Protein AF-D7IHW2-F1 (afdb_monomer_lite)

Structure (mmCIF, N/CA/C/O backbone):
data_AF-D7IHW2-F1
#
_entry.id   AF-D7IHW2-F1
#
loop_
_atom_site.group_PDB
_atom_site.id
_atom_site.type_symbol
_atom_site.label_atom_id
_atom_site.label_alt_id
_atom_site.label_comp_id
_atom_site.label_asym_id
_atom_site.label_entity_id
_atom_site.label_seq_id
_atom_site.pdbx_PDB_ins_code
_atom_site.Cartn_x
_atom_site.Cartn_y
_atom_site.Cartn_z
_atom_site.occupancy
_atom_site.B_iso_or_equiv
_atom_site.auth_seq_id
_atom_site.auth_comp_id
_atom_site.auth_asym_id
_atom_site.auth_atom_id
_atom_site.pdbx_PDB_model_num
ATOM 1 N N . MET A 1 1 ? 35.698 13.202 -31.704 1.00 64.12 1 MET A N 1
ATOM 2 C CA . MET A 1 1 ? 34.261 13.440 -31.978 1.00 64.12 1 MET A CA 1
ATOM 3 C C . MET A 1 1 ? 33.394 12.261 -31.519 1.00 64.12 1 MET A C 1
ATOM 5 O O . MET A 1 1 ? 32.496 12.473 -30.719 1.00 64.12 1 MET A O 1
ATOM 9 N N . GLN A 1 2 ? 33.715 11.022 -31.915 1.00 70.81 2 GLN A N 1
ATOM 10 C CA . GLN A 1 2 ? 32.953 9.810 -31.555 1.00 70.81 2 GLN A CA 1
ATOM 11 C C . GLN A 1 2 ? 32.881 9.525 -30.037 1.00 70.81 2 GLN A C 1
ATOM 13 O O . GLN A 1 2 ? 31.804 9.249 -29.524 1.00 70.81 2 GLN A O 1
ATOM 18 N N . TYR A 1 3 ? 33.982 9.706 -29.293 1.00 72.88 3 TYR A N 1
ATOM 19 C CA . TYR A 1 3 ? 34.004 9.580 -27.822 1.00 72.88 3 TYR A CA 1
ATOM 20 C C . TYR A 1 3 ? 33.146 10.620 -27.079 1.00 72.88 3 TYR A C 1
ATOM 22 O O . TYR A 1 3 ? 32.650 10.342 -25.988 1.00 72.88 3 TYR A O 1
ATOM 30 N N . GLY A 1 4 ? 32.971 11.811 -27.663 1.00 78.62 4 GLY A N 1
ATOM 31 C CA . GLY A 1 4 ? 32.118 12.860 -27.097 1.00 78.62 4 GLY A CA 1
ATOM 32 C C . GLY A 1 4 ? 30.635 12.548 -27.287 1.00 78.62 4 GLY A C 1
ATOM 33 O O . GLY A 1 4 ? 29.856 12.695 -26.354 1.00 78.62 4 GLY A O 1
ATOM 34 N N . LEU A 1 5 ? 30.264 12.032 -28.465 1.00 74.25 5 LEU A N 1
ATOM 35 C CA . LEU A 1 5 ? 28.907 11.553 -28.742 1.00 74.25 5 LEU A CA 1
ATOM 36 C C . LEU A 1 5 ? 28.537 10.357 -27.857 1.00 74.25 5 LEU A C 1
ATOM 38 O O . LEU A 1 5 ? 27.468 10.362 -27.260 1.00 74.25 5 LEU A O 1
ATOM 42 N N . LEU A 1 6 ? 29.429 9.372 -27.703 1.00 75.88 6 LEU A N 1
ATOM 43 C CA . LEU A 1 6 ? 29.158 8.189 -26.877 1.00 75.88 6 LEU A CA 1
ATOM 44 C C . LEU A 1 6 ? 28.934 8.549 -25.398 1.00 75.88 6 LEU A C 1
ATOM 46 O O . LEU A 1 6 ? 28.021 8.016 -24.772 1.00 75.88 6 LEU A O 1
ATOM 50 N N . ASN A 1 7 ? 29.719 9.493 -24.860 1.00 78.56 7 ASN A N 1
ATOM 51 C CA . ASN A 1 7 ? 29.502 10.047 -23.520 1.00 78.56 7 ASN A CA 1
ATOM 52 C C . ASN A 1 7 ? 28.173 10.802 -23.418 1.00 78.56 7 ASN A C 1
ATOM 54 O O . ASN A 1 7 ? 27.483 10.692 -22.414 1.00 78.56 7 ASN A O 1
ATOM 58 N N . TYR A 1 8 ? 27.794 11.574 -24.434 1.00 79.06 8 TYR A N 1
ATOM 59 C CA . TYR A 1 8 ? 26.538 12.322 -24.407 1.00 79.06 8 TYR A CA 1
ATOM 60 C C . TYR A 1 8 ? 25.315 11.393 -24.330 1.00 79.06 8 TYR A C 1
ATOM 62 O O . TYR A 1 8 ? 24.466 11.579 -23.463 1.00 79.06 8 TYR A O 1
ATOM 70 N N . TYR A 1 9 ? 25.267 10.350 -25.169 1.00 78.19 9 TYR A N 1
ATOM 71 C CA . TYR A 1 9 ? 24.174 9.367 -25.159 1.00 78.19 9 TYR A CA 1
ATOM 72 C C . TYR A 1 9 ? 24.097 8.583 -23.845 1.00 78.19 9 TYR A C 1
ATOM 74 O O . TYR A 1 9 ? 23.013 8.432 -23.291 1.00 78.19 9 TYR A O 1
ATOM 82 N N . SER A 1 10 ? 25.237 8.146 -23.307 1.00 76.81 10 SER A N 1
ATOM 83 C CA . SER A 1 10 ? 25.266 7.422 -22.028 1.00 76.81 10 SER A CA 1
ATOM 84 C C . SER A 1 10 ? 24.854 8.301 -20.842 1.00 76.81 10 SER A C 1
ATOM 86 O O . SER A 1 10 ? 24.100 7.852 -19.984 1.00 76.81 10 SER A O 1
ATOM 88 N N . ASN A 1 11 ? 25.257 9.576 -20.806 1.00 78.19 11 ASN A N 1
ATOM 89 C CA . ASN A 1 11 ? 24.772 10.514 -19.786 1.00 78.19 11 ASN A CA 1
ATOM 90 C C . ASN A 1 11 ? 23.258 10.768 -19.901 1.00 78.19 11 ASN A C 1
ATOM 92 O O . ASN A 1 11 ? 22.585 10.897 -18.880 1.00 78.19 11 ASN A O 1
ATOM 96 N N . MET A 1 12 ? 22.721 10.815 -21.122 1.00 78.69 12 MET A N 1
ATOM 97 C CA . MET A 1 12 ? 21.290 11.004 -21.367 1.00 78.69 12 MET A CA 1
ATOM 98 C C . MET A 1 12 ? 20.464 9.789 -20.913 1.00 78.69 12 MET A C 1
ATOM 100 O O . MET A 1 12 ? 19.477 9.963 -20.206 1.00 78.69 12 MET A O 1
ATOM 104 N N . GLU A 1 13 ? 20.912 8.562 -21.202 1.00 80.50 13 GLU A N 1
ATOM 105 C CA . GLU A 1 13 ? 20.271 7.338 -20.692 1.00 80.50 13 GLU A CA 1
ATOM 106 C C . GLU A 1 13 ? 20.319 7.238 -19.163 1.00 80.50 13 GLU A C 1
ATOM 108 O O . GLU A 1 13 ? 19.341 6.836 -18.532 1.00 80.50 13 GLU A O 1
ATOM 113 N N . ILE A 1 14 ? 21.442 7.601 -18.537 1.00 79.50 14 ILE A N 1
ATOM 114 C CA . ILE A 1 14 ? 21.558 7.609 -17.072 1.00 79.50 14 ILE A CA 1
ATOM 115 C C . ILE A 1 14 ? 20.569 8.613 -16.465 1.00 79.50 14 ILE A C 1
ATOM 117 O O . ILE A 1 14 ? 19.909 8.303 -15.472 1.00 79.50 14 ILE A O 1
ATOM 121 N N . PHE A 1 15 ? 20.438 9.796 -17.070 1.00 79.38 15 PHE A N 1
ATOM 122 C CA . PHE A 1 15 ? 19.513 10.831 -16.614 1.00 79.38 15 PHE A CA 1
ATOM 123 C C . PHE A 1 15 ? 18.045 10.394 -16.738 1.00 79.38 15 PHE A C 1
ATOM 125 O O . PHE A 1 15 ? 17.275 10.551 -15.788 1.00 79.38 15 PHE A O 1
ATOM 132 N N . ASP A 1 16 ? 17.667 9.766 -17.852 1.00 81.44 16 ASP A N 1
ATOM 133 C CA . ASP A 1 16 ? 16.318 9.223 -18.053 1.00 81.44 16 ASP A CA 1
ATOM 134 C C . ASP A 1 16 ? 16.004 8.078 -17.083 1.00 81.44 16 ASP A C 1
ATOM 136 O O . ASP A 1 16 ? 14.909 8.009 -16.513 1.00 81.44 16 ASP A O 1
ATOM 140 N N . ASN A 1 17 ? 16.975 7.202 -16.821 1.00 83.44 17 ASN A N 1
ATOM 141 C CA . ASN A 1 17 ? 16.819 6.145 -15.826 1.00 83.44 17 ASN A CA 1
ATOM 142 C C . ASN A 1 17 ? 16.614 6.713 -14.418 1.00 83.44 17 ASN A C 1
ATOM 144 O O . ASN A 1 17 ? 15.730 6.261 -13.688 1.00 83.44 17 ASN A O 1
ATOM 148 N N . PHE A 1 18 ? 17.380 7.740 -14.050 1.00 85.88 18 PHE A N 1
ATOM 149 C CA . PHE A 1 18 ? 17.251 8.399 -12.756 1.00 85.88 18 PHE A CA 1
ATOM 150 C C . PHE A 1 18 ? 15.890 9.089 -12.589 1.00 85.88 18 PHE A C 1
ATOM 152 O O . PHE A 1 18 ? 15.259 8.961 -11.537 1.00 85.88 18 PHE A O 1
ATOM 159 N N . ASN A 1 19 ? 15.396 9.766 -13.629 1.00 87.25 19 ASN A N 1
ATOM 160 C CA . ASN A 1 19 ? 14.078 10.402 -13.613 1.00 87.25 19 ASN A CA 1
ATOM 161 C C . ASN A 1 19 ? 12.940 9.381 -13.484 1.00 87.25 19 ASN A C 1
ATOM 163 O O . ASN A 1 19 ? 12.001 9.598 -12.712 1.00 87.25 19 ASN A O 1
ATOM 167 N N . GLY A 1 20 ? 13.022 8.252 -14.191 1.00 88.19 20 GLY A N 1
ATOM 168 C CA . GLY A 1 20 ? 12.008 7.203 -14.094 1.00 88.19 20 GLY A CA 1
ATOM 169 C C . GLY A 1 20 ? 11.977 6.542 -12.720 1.00 88.19 20 GLY A C 1
ATOM 170 O O . GLY A 1 20 ? 10.913 6.461 -12.111 1.00 88.19 20 GLY A O 1
ATOM 171 N N . ILE A 1 21 ? 13.139 6.179 -12.167 1.00 89.31 21 ILE A N 1
ATOM 172 C CA . ILE A 1 21 ? 13.227 5.646 -10.797 1.00 89.31 21 ILE A CA 1
ATOM 173 C C . ILE A 1 21 ? 12.697 6.671 -9.788 1.00 89.31 21 ILE A C 1
ATOM 175 O O . ILE A 1 21 ? 11.913 6.318 -8.911 1.00 89.31 21 ILE A O 1
ATOM 179 N N . SER A 1 22 ? 13.058 7.948 -9.934 1.00 90.50 22 SER A N 1
ATOM 180 C CA . SER A 1 22 ? 12.544 9.016 -9.067 1.00 90.50 22 SER A CA 1
ATOM 181 C C . SER A 1 22 ? 11.017 9.103 -9.119 1.00 90.50 22 SER A C 1
ATOM 183 O O . SER A 1 22 ? 10.371 9.229 -8.081 1.00 90.50 22 SER A O 1
ATOM 185 N N . THR A 1 23 ? 10.428 8.962 -10.308 1.00 91.50 23 THR A N 1
ATOM 186 C CA . THR A 1 23 ? 8.969 8.933 -10.494 1.00 91.50 23 THR A CA 1
ATOM 187 C C . THR A 1 23 ? 8.339 7.744 -9.763 1.00 91.50 23 THR A C 1
ATOM 189 O O . THR A 1 23 ? 7.382 7.932 -9.009 1.00 91.50 23 THR A O 1
ATOM 192 N N . LEU A 1 24 ? 8.904 6.540 -9.911 1.00 92.94 24 LEU A N 1
ATOM 193 C CA . LEU A 1 24 ? 8.436 5.335 -9.213 1.00 92.94 24 LEU A CA 1
ATOM 194 C C . LEU A 1 24 ? 8.482 5.509 -7.690 1.00 92.94 24 LEU A C 1
ATOM 196 O O . LEU A 1 24 ? 7.515 5.181 -7.004 1.00 92.94 24 LEU A O 1
ATOM 200 N N . LEU A 1 25 ? 9.568 6.080 -7.160 1.00 92.81 25 LEU A N 1
ATOM 201 C CA . LEU A 1 25 ? 9.727 6.335 -5.727 1.00 92.81 25 LEU A CA 1
ATOM 202 C C . LEU A 1 25 ? 8.721 7.362 -5.197 1.00 92.81 25 LEU A C 1
ATOM 204 O O . LEU A 1 25 ? 8.185 7.172 -4.106 1.00 92.81 25 LEU A O 1
ATOM 208 N N . ILE A 1 26 ? 8.438 8.432 -5.947 1.00 94.62 26 ILE A N 1
ATOM 209 C CA . ILE A 1 26 ? 7.447 9.447 -5.552 1.00 94.62 26 ILE A CA 1
ATOM 210 C C . ILE A 1 26 ? 6.050 8.826 -5.459 1.00 94.62 26 ILE A C 1
ATOM 212 O O . ILE A 1 26 ? 5.341 9.051 -4.476 1.00 94.62 26 ILE A O 1
ATOM 216 N N . ILE A 1 27 ? 5.662 8.020 -6.451 1.00 94.25 27 ILE A N 1
ATOM 217 C CA . ILE A 1 27 ? 4.362 7.339 -6.452 1.00 94.25 27 ILE A CA 1
ATOM 218 C C . ILE A 1 27 ? 4.304 6.306 -5.317 1.00 94.25 27 ILE A C 1
ATOM 220 O O . ILE A 1 27 ? 3.348 6.306 -4.543 1.00 94.25 27 ILE A O 1
ATOM 224 N N . GLY A 1 28 ? 5.346 5.490 -5.143 1.00 94.06 28 GLY A N 1
ATOM 225 C CA . GLY A 1 28 ? 5.425 4.526 -4.041 1.00 94.06 28 GLY A CA 1
ATOM 226 C C . GLY A 1 28 ? 5.354 5.189 -2.660 1.00 94.06 28 GLY A C 1
ATOM 227 O O . GLY A 1 28 ? 4.682 4.690 -1.756 1.00 94.06 28 GLY A O 1
ATOM 228 N N . LEU A 1 29 ? 5.976 6.360 -2.489 1.00 95.06 29 LEU A N 1
ATOM 229 C CA . LEU A 1 29 ? 5.879 7.145 -1.257 1.00 95.06 29 LEU A CA 1
ATOM 230 C C . LEU A 1 29 ? 4.449 7.641 -1.015 1.00 95.06 29 LEU A C 1
ATOM 232 O O . LEU A 1 29 ? 3.950 7.554 0.109 1.00 95.06 29 LEU A O 1
ATOM 236 N N . PHE A 1 30 ? 3.781 8.142 -2.055 1.00 95.50 30 PHE A N 1
ATOM 237 C CA . PHE A 1 30 ? 2.380 8.542 -1.971 1.00 95.50 30 PHE A CA 1
ATOM 238 C C . PHE A 1 30 ? 1.492 7.370 -1.524 1.00 95.50 30 PHE A C 1
ATOM 240 O O . PHE A 1 30 ? 0.689 7.517 -0.602 1.00 95.50 30 PHE A O 1
ATOM 247 N N . GLU A 1 31 ? 1.690 6.182 -2.090 1.00 94.81 31 GLU A N 1
ATOM 248 C CA . GLU A 1 31 ? 0.963 4.969 -1.703 1.00 94.81 31 GLU A CA 1
ATOM 249 C C . GLU A 1 31 ? 1.217 4.543 -0.248 1.00 94.81 31 GLU A C 1
ATOM 251 O O . GLU A 1 31 ? 0.282 4.159 0.468 1.00 94.81 31 GLU A O 1
ATOM 256 N N . CYS A 1 32 ? 2.455 4.683 0.234 1.00 94.38 32 CYS A N 1
ATOM 257 C CA . CYS A 1 32 ? 2.792 4.465 1.641 1.00 94.38 32 CYS A CA 1
ATOM 258 C C . CYS A 1 32 ? 2.024 5.425 2.562 1.00 94.38 32 CYS A C 1
ATOM 260 O O . CYS A 1 32 ? 1.518 5.013 3.611 1.00 94.38 32 CYS A O 1
ATOM 262 N N . ILE A 1 33 ? 1.894 6.698 2.173 1.00 95.06 33 ILE A N 1
ATOM 263 C CA . ILE A 1 33 ? 1.134 7.702 2.929 1.00 95.06 33 ILE A CA 1
ATOM 264 C C . ILE A 1 33 ? -0.355 7.342 2.953 1.00 95.06 33 ILE A C 1
ATOM 266 O O . ILE A 1 33 ? -0.955 7.315 4.028 1.00 95.06 33 ILE A O 1
ATOM 270 N N . VAL A 1 34 ? -0.949 7.011 1.804 1.00 94.12 34 VAL A N 1
ATOM 271 C CA . VAL A 1 34 ? -2.370 6.627 1.716 1.00 94.12 34 VAL A CA 1
ATOM 272 C C . VAL A 1 34 ? -2.657 5.394 2.578 1.00 94.12 34 VAL A C 1
ATOM 274 O O . VAL A 1 34 ? -3.600 5.396 3.374 1.00 94.12 34 VAL A O 1
ATOM 277 N N . THR A 1 35 ? -1.799 4.376 2.503 1.00 93.25 35 THR A N 1
ATOM 278 C CA . THR A 1 35 ? -1.900 3.169 3.337 1.00 93.25 35 THR A CA 1
ATOM 279 C C . THR A 1 35 ? -1.787 3.507 4.825 1.00 93.25 35 THR A C 1
ATOM 281 O O . THR A 1 35 ? -2.572 3.017 5.639 1.00 93.25 35 THR A O 1
ATOM 284 N N . SER A 1 36 ? -0.876 4.410 5.195 1.00 91.75 36 SER A N 1
ATOM 285 C CA . SER A 1 36 ? -0.712 4.871 6.581 1.00 91.75 36 SER A CA 1
ATOM 286 C C . SER A 1 36 ? -1.954 5.574 7.116 1.00 91.75 36 SER A C 1
ATOM 288 O O . SER A 1 36 ? -2.338 5.350 8.263 1.00 91.75 36 SER A O 1
ATOM 290 N N . ILE A 1 37 ? -2.604 6.402 6.295 1.00 92.06 37 ILE A N 1
ATOM 291 C CA . ILE A 1 37 ? -3.846 7.089 6.666 1.00 92.06 37 ILE A CA 1
ATOM 292 C C . ILE A 1 37 ? -4.962 6.065 6.908 1.00 92.06 37 ILE A C 1
ATOM 294 O O . ILE A 1 37 ? -5.637 6.135 7.938 1.00 92.06 37 ILE A O 1
ATOM 298 N N . ALA A 1 38 ? -5.120 5.079 6.019 1.00 90.56 38 ALA A N 1
ATOM 299 C CA . ALA A 1 38 ? -6.123 4.023 6.168 1.00 90.56 38 ALA A CA 1
ATOM 300 C C . ALA A 1 38 ? -5.913 3.205 7.455 1.00 90.56 38 ALA A C 1
ATOM 302 O O . ALA A 1 38 ? -6.841 3.025 8.248 1.00 90.56 38 ALA A O 1
ATOM 303 N N . MET A 1 39 ? -4.673 2.786 7.720 1.00 90.06 39 MET A N 1
ATOM 304 C CA . MET A 1 39 ? -4.313 2.090 8.960 1.00 90.06 39 MET A CA 1
ATOM 305 C C . MET A 1 39 ? -4.512 2.965 10.202 1.00 90.06 39 MET A C 1
ATOM 307 O O . MET A 1 39 ? -4.979 2.485 11.237 1.00 90.06 39 MET A O 1
ATOM 311 N N . GLY A 1 40 ? -4.168 4.251 10.111 1.00 87.94 40 GLY A N 1
ATOM 312 C CA . GLY A 1 40 ? -4.350 5.223 11.183 1.00 87.94 40 GLY A CA 1
ATOM 313 C C . GLY A 1 40 ? -5.820 5.378 11.567 1.00 87.94 40 GLY A C 1
ATOM 314 O O . GLY A 1 40 ? -6.144 5.427 12.754 1.00 87.94 40 GLY A O 1
ATOM 315 N N . TRP A 1 41 ? -6.721 5.364 10.583 1.00 86.69 41 TRP A N 1
ATOM 316 C CA . TRP A 1 41 ? -8.164 5.384 10.812 1.00 86.69 41 TRP A CA 1
ATOM 317 C C . TRP A 1 41 ? -8.666 4.105 11.502 1.00 86.69 41 TRP A C 1
ATOM 319 O O . TRP A 1 41 ? -9.414 4.169 12.488 1.00 86.69 41 TRP A O 1
ATOM 329 N N . ASP A 1 42 ? -8.212 2.932 11.047 1.00 82.88 42 ASP A N 1
ATOM 330 C CA . ASP A 1 42 ? -8.531 1.641 11.675 1.00 82.88 42 ASP A CA 1
ATOM 331 C C . ASP A 1 42 ? -8.061 1.594 13.142 1.00 82.88 42 ASP A C 1
ATOM 333 O O . ASP A 1 42 ? -8.811 1.163 14.032 1.00 82.88 42 ASP A O 1
ATOM 337 N N . PHE A 1 43 ? -6.863 2.122 13.411 1.00 83.50 43 PHE A N 1
ATOM 338 C CA . PHE A 1 43 ? -6.284 2.231 14.748 1.00 83.50 43 PHE A CA 1
ATOM 339 C C . PHE A 1 43 ? -7.040 3.221 15.639 1.00 83.50 43 PHE A C 1
ATOM 341 O O . PHE A 1 43 ? -7.436 2.862 16.751 1.00 83.50 43 PHE A O 1
ATOM 348 N N . ALA A 1 44 ? -7.296 4.444 15.164 1.00 82.94 44 ALA A N 1
ATOM 349 C CA . ALA A 1 44 ? -8.001 5.477 15.922 1.00 82.94 44 ALA A CA 1
ATOM 350 C C . ALA A 1 44 ? -9.416 5.023 16.310 1.00 82.94 44 ALA A C 1
ATOM 352 O O . ALA A 1 44 ? -9.836 5.184 17.462 1.00 82.94 44 ALA A O 1
ATOM 353 N N . SER A 1 45 ? -10.126 4.373 15.381 1.00 76.62 45 SER A N 1
ATOM 354 C CA . SER A 1 45 ? -11.454 3.814 15.642 1.00 76.62 45 SER A CA 1
ATOM 355 C C . SER A 1 45 ? -11.419 2.686 16.683 1.00 76.62 45 SER A C 1
ATOM 357 O O . SER A 1 45 ? -12.300 2.616 17.543 1.00 76.62 45 SER A O 1
ATOM 359 N N . GLY A 1 46 ? -10.393 1.827 16.660 1.00 76.25 46 GLY A N 1
ATOM 360 C CA . GLY A 1 46 ? -10.184 0.783 17.664 1.00 76.25 46 GLY A CA 1
ATOM 361 C C . GLY A 1 46 ? -9.839 1.354 19.042 1.00 76.25 46 GLY A C 1
ATOM 362 O O . GLY A 1 46 ? -10.415 0.946 20.053 1.00 76.25 46 GLY A O 1
ATOM 363 N N . TRP A 1 47 ? -8.957 2.354 19.083 1.00 78.25 47 TRP A N 1
ATOM 364 C CA . TRP A 1 47 ? -8.513 3.008 20.312 1.00 78.25 47 TRP A CA 1
ATOM 365 C C . TRP A 1 47 ? -9.646 3.756 21.021 1.00 78.25 47 TRP A C 1
ATOM 367 O O . TRP A 1 47 ? -9.813 3.638 22.237 1.00 78.25 47 TRP A O 1
ATOM 377 N N . HIS A 1 48 ? -10.465 4.492 20.266 1.00 77.44 48 HIS A N 1
ATOM 378 C CA . HIS A 1 48 ? -11.621 5.199 20.812 1.00 77.44 48 HIS A CA 1
ATOM 379 C C . HIS A 1 48 ? -12.630 4.230 21.459 1.00 77.44 48 HIS A C 1
ATOM 381 O O . HIS A 1 48 ? -13.114 4.486 22.563 1.00 77.44 48 HIS A O 1
ATOM 387 N N . LYS A 1 49 ? -12.883 3.071 20.831 1.00 71.88 49 LYS A N 1
ATOM 388 C CA . LYS A 1 49 ? -13.767 2.024 21.380 1.00 71.88 49 LYS A CA 1
ATOM 389 C C . LYS A 1 49 ? -13.232 1.419 22.679 1.00 71.88 49 LYS A C 1
ATOM 391 O O . LYS A 1 49 ? -14.004 1.236 23.618 1.00 71.88 49 LYS A O 1
ATOM 396 N N . ALA A 1 50 ? -11.930 1.139 22.756 1.00 73.38 50 ALA A N 1
ATOM 397 C CA . ALA A 1 50 ? -11.317 0.601 23.972 1.00 73.38 50 ALA A CA 1
ATOM 398 C C . ALA A 1 50 ? -11.465 1.570 25.159 1.00 73.38 50 ALA A C 1
ATOM 400 O O . ALA A 1 50 ? -11.735 1.146 26.283 1.00 73.38 50 ALA A O 1
ATOM 401 N N . LYS A 1 51 ? -11.372 2.884 24.901 1.00 73.25 51 LYS A N 1
ATOM 402 C CA . LYS A 1 51 ? -11.591 3.921 25.920 1.00 73.25 51 LYS A CA 1
ATOM 403 C C . LYS A 1 51 ? -13.033 3.929 26.443 1.00 73.25 51 LYS A C 1
ATOM 405 O O . LYS A 1 51 ? -13.225 4.045 27.650 1.00 73.25 51 LYS A O 1
ATOM 410 N N . LEU A 1 52 ? -14.028 3.775 25.565 1.00 71.81 52 LEU A N 1
ATOM 411 C CA . LEU A 1 52 ? -15.451 3.744 25.936 1.00 71.81 52 LEU A CA 1
ATOM 412 C C . LEU A 1 52 ? -15.815 2.538 26.820 1.00 71.81 52 LEU A C 1
ATOM 414 O O . LEU A 1 52 ? -16.624 2.676 27.731 1.00 71.81 52 LEU A O 1
ATOM 418 N N . ARG A 1 53 ? -15.193 1.373 26.595 1.00 71.81 53 ARG A N 1
ATOM 419 C CA . ARG A 1 53 ? -15.488 0.130 27.337 1.00 71.81 53 ARG A CA 1
ATOM 420 C C . ARG A 1 53 ? -14.762 -0.004 28.675 1.00 71.81 53 ARG A C 1
ATOM 422 O O . ARG A 1 53 ? -14.967 -0.991 29.371 1.00 71.81 53 ARG A O 1
ATOM 429 N N . LYS A 1 54 ? -13.906 0.963 29.034 1.00 69.75 54 LYS A N 1
ATOM 430 C CA . LYS A 1 54 ? -13.038 0.923 30.229 1.00 69.75 54 LYS A CA 1
ATOM 431 C C . LYS A 1 54 ? -12.209 -0.371 30.353 1.00 69.75 54 LYS A C 1
ATOM 433 O O . LYS A 1 54 ? -11.768 -0.720 31.446 1.00 69.75 54 LYS A O 1
ATOM 438 N N . GLU A 1 55 ? -11.969 -1.077 29.248 1.00 64.19 55 GLU A N 1
ATOM 439 C CA . GLU A 1 55 ? -11.123 -2.270 29.241 1.00 64.19 55 GLU A CA 1
ATOM 440 C C . GLU A 1 55 ? -9.669 -1.865 29.528 1.00 64.19 55 GLU A C 1
ATOM 442 O O . GLU A 1 55 ? -9.196 -0.811 29.082 1.00 64.19 55 GLU A O 1
ATOM 447 N N . LYS A 1 56 ? -8.934 -2.692 30.287 1.00 57.00 56 LYS A N 1
ATOM 448 C CA . LYS A 1 56 ? -7.502 -2.455 30.520 1.00 57.00 56 LYS A CA 1
ATOM 449 C C . LYS A 1 56 ? -6.810 -2.390 29.161 1.00 57.00 56 LYS A C 1
ATOM 451 O O . LYS A 1 56 ? -6.909 -3.331 28.378 1.00 57.00 56 LYS A O 1
ATOM 456 N N . ARG A 1 57 ? -6.106 -1.282 28.897 1.00 58.34 57 ARG A N 1
ATOM 457 C CA . ARG A 1 57 ? -5.262 -1.079 27.710 1.00 58.34 57 ARG A CA 1
ATOM 458 C C . ARG A 1 57 ? -4.262 -2.227 27.599 1.00 58.34 57 ARG A C 1
ATOM 460 O O . ARG A 1 57 ? -3.198 -2.197 28.207 1.00 58.34 57 ARG A O 1
ATOM 467 N N . ASN A 1 58 ? -4.640 -3.270 26.874 1.00 58.19 58 ASN A N 1
ATOM 468 C CA . ASN A 1 58 ? -3.834 -4.467 26.760 1.00 58.19 58 ASN A CA 1
ATOM 469 C C . ASN A 1 58 ? -2.781 -4.256 25.663 1.00 58.19 58 ASN A C 1
ATOM 471 O O . ASN A 1 58 ? -3.107 -3.838 24.549 1.00 58.19 58 ASN A O 1
ATOM 475 N N . SER A 1 59 ? -1.527 -4.597 25.969 1.00 61.84 59 SER A N 1
ATOM 476 C CA . SER A 1 59 ? -0.388 -4.614 25.038 1.00 61.84 59 SER A CA 1
ATOM 477 C C . SER A 1 59 ? -0.707 -5.350 23.727 1.00 61.84 59 SER A C 1
ATOM 479 O O . SER A 1 59 ? -0.185 -4.997 22.671 1.00 61.84 59 SER A O 1
ATOM 481 N N . TYR A 1 60 ? -1.625 -6.320 23.766 1.00 66.50 60 TYR A N 1
ATOM 482 C CA . TYR A 1 60 ? -2.051 -7.104 22.608 1.00 66.50 60 TYR A CA 1
ATOM 483 C C . TYR A 1 60 ? -2.590 -6.261 21.433 1.00 66.50 60 TYR A C 1
ATOM 485 O O . TYR A 1 60 ? -2.228 -6.509 20.283 1.00 66.50 60 TYR A O 1
ATOM 493 N N . GLY A 1 61 ? -3.390 -5.219 21.698 1.00 69.12 61 GLY A N 1
ATOM 494 C CA . GLY A 1 61 ? -3.945 -4.361 20.637 1.00 69.12 61 GLY A CA 1
ATOM 495 C C . GLY A 1 61 ? -2.879 -3.509 19.937 1.00 69.12 61 GLY A C 1
ATOM 496 O O . GLY A 1 61 ? -2.898 -3.342 18.716 1.00 69.12 61 GLY A O 1
ATOM 497 N N . MET A 1 62 ? -1.894 -3.032 20.702 1.00 72.81 62 MET A N 1
ATOM 498 C CA . MET A 1 62 ? -0.742 -2.319 20.148 1.00 72.81 62 MET A CA 1
ATOM 499 C C . MET A 1 62 ? 0.171 -3.255 19.356 1.00 72.81 62 MET A C 1
ATOM 501 O O . MET A 1 62 ? 0.556 -2.909 18.243 1.00 72.81 62 MET A O 1
ATOM 505 N N . LYS A 1 63 ? 0.453 -4.463 19.869 1.00 80.56 63 LYS A N 1
ATOM 506 C CA . LYS A 1 63 ? 1.238 -5.477 19.145 1.00 80.56 63 LYS A CA 1
ATOM 507 C C . LYS A 1 63 ? 0.623 -5.802 17.785 1.00 80.56 63 LYS A C 1
ATOM 509 O O . LYS A 1 63 ? 1.339 -5.806 16.794 1.00 80.56 63 LY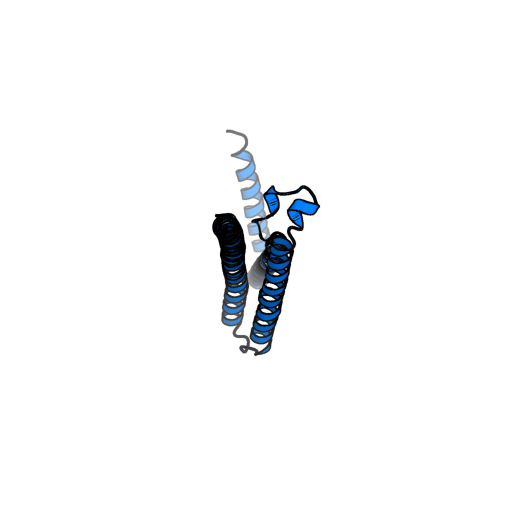S A O 1
ATOM 514 N N . ARG A 1 64 ? -0.704 -5.969 17.713 1.00 81.19 64 ARG A N 1
ATOM 515 C CA . ARG A 1 64 ? -1.418 -6.195 16.444 1.00 81.19 64 ARG A CA 1
ATOM 516 C C . ARG A 1 64 ? -1.205 -5.058 15.440 1.00 81.19 64 ARG A C 1
ATOM 518 O O . ARG A 1 64 ? -1.020 -5.320 14.257 1.00 81.19 64 ARG A O 1
ATOM 525 N N . THR A 1 65 ? -1.215 -3.813 15.909 1.00 82.62 65 THR A N 1
ATOM 526 C CA . THR A 1 65 ? -1.013 -2.633 15.050 1.00 82.62 65 THR A CA 1
ATOM 527 C C . THR A 1 65 ? 0.420 -2.570 14.524 1.00 82.62 65 THR A C 1
ATOM 529 O O . THR A 1 65 ? 0.624 -2.349 13.335 1.00 82.62 65 THR A O 1
ATOM 532 N N . VAL A 1 66 ? 1.410 -2.845 15.378 1.00 85.88 66 VAL A N 1
ATOM 533 C CA . VAL A 1 66 ? 2.823 -2.922 14.975 1.00 85.88 66 VAL A CA 1
ATOM 534 C C . VAL A 1 66 ? 3.048 -4.052 13.967 1.00 85.88 66 VAL A C 1
ATOM 536 O O . VAL A 1 66 ? 3.723 -3.845 12.965 1.00 85.88 66 VAL A O 1
ATOM 539 N N . SER A 1 67 ? 2.438 -5.223 14.170 1.00 87.94 67 SER A N 1
ATOM 540 C CA . SER A 1 67 ? 2.516 -6.325 13.204 1.00 87.94 67 SER A CA 1
ATOM 541 C C . SER A 1 67 ? 1.914 -5.957 11.847 1.00 87.94 67 SER A C 1
ATOM 543 O O . SER A 1 67 ? 2.534 -6.249 10.827 1.00 87.94 67 SER A O 1
ATOM 545 N N . LYS A 1 68 ? 0.755 -5.276 11.815 1.00 89.19 68 LYS A N 1
ATOM 546 C CA . LYS A 1 68 ? 0.199 -4.738 10.562 1.00 89.19 68 LYS A CA 1
ATOM 547 C C . LYS A 1 68 ? 1.179 -3.763 9.907 1.00 89.19 68 LYS A C 1
ATOM 549 O O . LYS A 1 68 ? 1.420 -3.872 8.714 1.00 89.19 68 LYS A O 1
ATOM 554 N N . PHE A 1 69 ? 1.763 -2.843 10.679 1.00 89.94 69 PHE A N 1
ATOM 555 C CA . PHE A 1 69 ? 2.691 -1.836 10.156 1.00 89.94 69 PHE A CA 1
ATOM 556 C C . PHE A 1 69 ? 3.900 -2.484 9.477 1.00 89.94 69 PHE A C 1
ATOM 558 O O . PHE A 1 69 ? 4.200 -2.162 8.331 1.00 89.94 69 PHE A O 1
ATOM 565 N N . ILE A 1 70 ? 4.537 -3.450 10.146 1.00 92.00 70 ILE A N 1
ATOM 566 C CA . ILE A 1 70 ? 5.680 -4.195 9.601 1.00 92.00 70 ILE A CA 1
ATOM 567 C C . ILE A 1 70 ? 5.284 -4.940 8.324 1.00 92.00 70 ILE A C 1
ATOM 569 O O . ILE A 1 70 ? 6.015 -4.886 7.340 1.00 92.00 70 ILE A O 1
ATOM 573 N N . LEU A 1 71 ? 4.129 -5.613 8.319 1.00 93.31 71 LEU A N 1
ATOM 574 C CA . LEU A 1 71 ? 3.672 -6.369 7.154 1.00 93.31 71 LEU A CA 1
ATOM 575 C C . LEU A 1 71 ? 3.378 -5.446 5.968 1.00 93.31 71 LEU A C 1
ATOM 577 O O . LEU A 1 71 ? 3.791 -5.742 4.852 1.00 93.31 71 LEU A O 1
ATOM 581 N N . TYR A 1 72 ? 2.710 -4.318 6.205 1.00 94.31 72 TYR A N 1
ATOM 582 C CA . TYR A 1 72 ? 2.231 -3.437 5.142 1.00 94.31 72 TYR A CA 1
ATOM 583 C C . TYR A 1 72 ? 3.405 -2.682 4.526 1.00 94.31 72 TYR A C 1
ATOM 585 O O . TYR A 1 72 ? 3.653 -2.817 3.331 1.00 94.31 72 TYR A O 1
ATOM 593 N N . PHE A 1 73 ? 4.209 -1.997 5.342 1.00 94.19 73 PHE A N 1
ATOM 594 C CA . PHE A 1 73 ? 5.402 -1.303 4.855 1.00 94.19 73 PHE A CA 1
ATOM 595 C C . PHE A 1 73 ? 6.453 -2.259 4.297 1.00 94.19 73 PHE A C 1
ATOM 597 O O . PHE A 1 73 ? 7.082 -1.942 3.289 1.00 94.19 73 PHE A O 1
ATOM 604 N N . GLY A 1 74 ? 6.620 -3.440 4.900 1.00 94.19 74 GLY A N 1
ATOM 605 C CA . GLY A 1 74 ? 7.493 -4.480 4.363 1.00 94.19 74 GLY A CA 1
ATOM 606 C C . GLY A 1 74 ? 7.050 -4.925 2.969 1.00 94.19 74 GLY A C 1
ATOM 607 O O . GLY A 1 74 ? 7.863 -4.940 2.049 1.00 94.19 74 GLY A O 1
ATOM 608 N N . SER A 1 75 ? 5.757 -5.213 2.786 1.00 95.62 75 SER A N 1
ATOM 609 C CA . SER A 1 75 ? 5.212 -5.621 1.485 1.00 95.62 75 SER A CA 1
ATOM 610 C C . SER A 1 75 ? 5.306 -4.524 0.419 1.00 95.62 75 SER A C 1
ATOM 612 O O . SER A 1 75 ? 5.722 -4.817 -0.698 1.00 95.62 75 SER A O 1
ATOM 614 N N . LEU A 1 76 ? 5.013 -3.266 0.771 1.00 95.81 76 LEU A N 1
ATOM 615 C CA . LEU A 1 76 ? 5.136 -2.118 -0.135 1.00 95.81 76 LEU A CA 1
ATOM 616 C C . LEU A 1 76 ? 6.588 -1.867 -0.542 1.00 95.81 76 LEU A C 1
ATOM 618 O O . LEU A 1 76 ? 6.868 -1.637 -1.712 1.00 95.81 76 LEU A O 1
ATOM 622 N N . THR A 1 77 ? 7.527 -1.976 0.402 1.00 94.44 77 THR A N 1
ATOM 623 C CA . THR A 1 77 ? 8.958 -1.804 0.113 1.00 94.44 77 THR A CA 1
ATOM 624 C C . THR A 1 77 ? 9.449 -2.877 -0.857 1.00 94.44 77 THR A C 1
ATOM 626 O O . THR A 1 77 ? 10.115 -2.561 -1.838 1.00 94.44 77 THR A O 1
ATOM 629 N N . ILE A 1 78 ? 9.085 -4.143 -0.622 1.00 96.00 78 ILE A N 1
ATOM 630 C CA . ILE A 1 78 ? 9.445 -5.251 -1.517 1.00 96.00 78 ILE A CA 1
ATOM 631 C C . ILE A 1 78 ? 8.832 -5.042 -2.908 1.00 96.00 78 ILE A C 1
ATOM 633 O O . ILE A 1 78 ? 9.527 -5.218 -3.907 1.00 96.00 78 ILE A O 1
ATOM 637 N N . ALA A 1 79 ? 7.564 -4.632 -2.984 1.00 96.38 79 ALA A N 1
ATOM 638 C CA . ALA A 1 79 ? 6.895 -4.355 -4.251 1.00 96.38 79 ALA A CA 1
ATOM 639 C C . ALA A 1 79 ? 7.569 -3.205 -5.022 1.00 96.38 79 ALA A C 1
ATOM 641 O O . ALA A 1 79 ? 7.860 -3.352 -6.205 1.00 96.38 79 ALA A O 1
ATOM 642 N N . LEU A 1 80 ? 7.936 -2.118 -4.341 1.00 95.19 80 LEU A N 1
ATOM 643 C CA . LEU A 1 80 ? 8.648 -0.990 -4.943 1.00 95.19 80 LEU A CA 1
ATOM 644 C C . LEU A 1 80 ? 10.054 -1.372 -5.440 1.00 95.19 80 LEU A C 1
ATOM 646 O O . LEU A 1 80 ? 10.503 -0.891 -6.485 1.00 95.19 80 LEU A O 1
ATOM 650 N N . CYS A 1 81 ? 10.751 -2.267 -4.732 1.00 93.81 81 CYS A N 1
ATOM 651 C CA . CYS A 1 81 ? 12.012 -2.841 -5.205 1.00 93.81 81 CYS A CA 1
ATOM 652 C C . CYS A 1 81 ? 11.819 -3.691 -6.471 1.00 93.81 81 CYS A C 1
ATOM 654 O O . CYS A 1 81 ? 12.662 -3.636 -7.372 1.00 93.81 81 CYS A O 1
ATOM 656 N N . LEU A 1 82 ? 10.721 -4.451 -6.567 1.00 94.88 82 LEU A N 1
ATOM 657 C CA . LEU A 1 82 ? 10.379 -5.203 -7.779 1.00 94.88 82 LEU A CA 1
ATOM 658 C C . LEU A 1 82 ? 10.104 -4.260 -8.952 1.00 94.88 82 LEU A C 1
ATOM 660 O O . LEU A 1 82 ? 10.706 -4.435 -10.008 1.00 94.88 82 LEU A O 1
ATOM 664 N N . ASP A 1 83 ? 9.286 -3.225 -8.752 1.00 93.25 83 ASP A N 1
ATOM 665 C CA . ASP A 1 83 ? 8.989 -2.219 -9.779 1.00 93.25 83 ASP A CA 1
ATOM 666 C C . ASP A 1 83 ? 10.264 -1.519 -10.277 1.00 93.25 83 ASP A C 1
ATOM 668 O O . ASP A 1 83 ? 10.492 -1.406 -11.482 1.00 93.25 83 ASP A O 1
ATOM 672 N N . SER A 1 84 ? 11.156 -1.135 -9.358 1.00 91.62 84 SER A N 1
ATOM 673 C CA . SER A 1 84 ? 12.449 -0.524 -9.701 1.00 91.62 84 SER A CA 1
ATOM 674 C C . SER A 1 84 ? 13.333 -1.471 -10.520 1.00 91.62 84 SER A C 1
ATOM 676 O O . SER A 1 84 ? 13.968 -1.056 -11.488 1.00 91.62 84 SER A O 1
ATOM 678 N N . THR A 1 85 ? 13.349 -2.758 -10.168 1.00 91.69 85 THR A N 1
ATOM 679 C CA . THR A 1 85 ? 14.098 -3.783 -10.910 1.00 91.69 85 THR A CA 1
ATOM 680 C C . THR A 1 85 ? 13.527 -3.967 -12.314 1.00 91.69 85 THR A C 1
ATOM 682 O O . THR A 1 85 ? 14.273 -4.032 -13.287 1.00 91.69 85 THR A O 1
ATOM 685 N N . PHE A 1 86 ? 12.201 -4.003 -12.444 1.00 91.56 86 PHE A N 1
ATOM 686 C CA . PHE A 1 86 ? 11.516 -4.198 -13.721 1.00 91.56 86 PHE A CA 1
ATOM 687 C C . PHE A 1 86 ? 11.706 -3.002 -14.654 1.00 91.56 86 PHE A C 1
ATOM 689 O O . PHE A 1 86 ? 11.842 -3.190 -15.865 1.00 91.56 86 PHE A O 1
ATOM 696 N N . TYR A 1 87 ? 11.773 -1.795 -14.090 1.00 90.12 87 TYR A N 1
ATOM 697 C CA . TYR A 1 87 ? 12.134 -0.584 -14.814 1.00 90.12 87 TYR A CA 1
ATOM 698 C C . TYR A 1 87 ? 13.556 -0.664 -15.381 1.00 90.12 87 TYR A C 1
ATOM 700 O O . TYR A 1 87 ? 13.735 -0.512 -16.587 1.00 90.12 87 TYR A O 1
ATOM 708 N N . VAL A 1 88 ? 14.551 -0.984 -14.541 1.00 87.69 88 VAL A N 1
ATOM 709 C CA . VAL A 1 88 ? 15.965 -1.098 -14.954 1.00 87.69 88 VAL A CA 1
ATOM 710 C C . VAL A 1 88 ? 16.177 -2.225 -15.967 1.00 87.69 88 VAL A C 1
ATOM 712 O O . VAL A 1 88 ? 16.978 -2.092 -16.885 1.00 87.69 88 VAL A O 1
ATOM 715 N N . CYS A 1 89 ? 15.449 -3.334 -15.840 1.00 88.62 89 CYS A N 1
ATOM 716 C CA . CYS A 1 89 ? 15.518 -4.448 -16.785 1.00 88.62 89 CYS A CA 1
ATOM 717 C C . CYS A 1 89 ? 14.697 -4.227 -18.066 1.00 88.62 89 CYS A C 1
ATOM 719 O O . CYS A 1 89 ? 14.617 -5.148 -18.878 1.00 88.62 89 CYS A O 1
ATOM 721 N N . HIS A 1 90 ? 14.062 -3.061 -18.250 1.00 86.69 90 HIS A N 1
ATOM 722 C CA . HIS A 1 90 ? 13.186 -2.771 -19.391 1.00 86.69 90 HIS A CA 1
ATOM 723 C C . HIS A 1 90 ? 12.088 -3.834 -19.596 1.00 86.69 90 HIS A C 1
ATOM 725 O O . HIS A 1 90 ? 11.645 -4.101 -20.715 1.00 86.69 90 HIS A O 1
ATOM 731 N N . PHE A 1 91 ? 11.615 -4.449 -18.506 1.00 88.75 91 PHE A N 1
ATOM 732 C CA . PHE A 1 91 ? 10.701 -5.589 -18.566 1.00 88.75 91 PHE A CA 1
ATOM 733 C C . PHE A 1 91 ? 9.405 -5.241 -19.307 1.00 88.75 91 PHE A C 1
ATOM 735 O O . PHE A 1 91 ? 8.963 -5.989 -20.174 1.00 88.75 91 PHE A O 1
ATOM 742 N N . PHE A 1 92 ? 8.819 -4.078 -19.015 1.00 87.19 92 PHE A N 1
ATOM 743 C CA . PHE A 1 92 ? 7.580 -3.629 -19.655 1.00 87.19 92 PHE A CA 1
ATOM 744 C C . PHE A 1 92 ? 7.736 -3.323 -21.150 1.00 87.19 92 PHE A C 1
ATOM 746 O O . PHE A 1 92 ? 6.779 -3.477 -21.906 1.00 87.19 92 PHE A O 1
ATOM 753 N N . GLU A 1 93 ? 8.934 -2.953 -21.604 1.00 85.56 93 GLU A N 1
ATOM 754 C CA . GLU A 1 93 ? 9.227 -2.817 -23.035 1.00 85.56 93 GLU A CA 1
ATOM 755 C C . GLU A 1 93 ? 9.330 -4.194 -23.695 1.00 85.56 93 GLU A C 1
ATOM 757 O O . GLU A 1 93 ? 8.760 -4.409 -24.763 1.00 85.56 93 GLU A O 1
ATOM 762 N N . PHE A 1 94 ? 9.959 -5.159 -23.017 1.00 86.56 94 PHE A N 1
ATOM 763 C CA . PHE A 1 94 ? 10.044 -6.543 -23.480 1.00 86.56 94 PHE A CA 1
ATOM 764 C C . PHE A 1 94 ? 8.658 -7.181 -23.676 1.00 86.56 94 PHE A C 1
ATOM 766 O O . PHE A 1 94 ? 8.402 -7.796 -24.711 1.00 86.56 94 PHE A O 1
ATOM 773 N N . VAL A 1 95 ? 7.716 -6.970 -22.750 1.00 89.75 95 VAL A N 1
ATOM 774 C CA . VAL A 1 95 ? 6.324 -7.452 -22.892 1.00 89.75 95 VAL A CA 1
ATOM 775 C C . VAL A 1 95 ? 5.422 -6.549 -23.748 1.00 89.75 95 VAL A C 1
ATOM 777 O O . VAL A 1 95 ? 4.214 -6.762 -23.783 1.00 89.75 95 VAL A O 1
ATOM 780 N N . HIS A 1 96 ? 5.982 -5.571 -24.471 1.00 88.69 96 HIS A N 1
ATOM 781 C CA . HIS A 1 96 ? 5.250 -4.685 -25.391 1.00 88.69 96 HIS A CA 1
ATOM 782 C C . HIS A 1 96 ? 4.164 -3.831 -24.700 1.00 88.69 96 HIS A C 1
ATOM 784 O O . HIS A 1 96 ? 3.153 -3.469 -25.303 1.00 88.69 96 HIS A O 1
ATOM 790 N N . LEU A 1 97 ? 4.388 -3.463 -23.433 1.00 87.38 97 LEU A N 1
ATOM 791 C CA . LEU A 1 97 ? 3.511 -2.616 -22.617 1.00 87.38 97 LEU A CA 1
ATOM 792 C C . LEU A 1 97 ? 4.246 -1.354 -22.120 1.00 87.38 97 LEU A C 1
ATOM 794 O O . LEU A 1 97 ? 4.358 -1.135 -20.912 1.00 87.38 97 LEU A O 1
ATOM 798 N N . PRO A 1 98 ? 4.718 -0.469 -23.020 1.00 81.81 98 PRO A N 1
ATOM 799 C CA . PRO A 1 98 ? 5.539 0.686 -22.642 1.00 81.81 98 PRO A CA 1
ATOM 800 C C . PRO A 1 98 ? 4.803 1.695 -21.745 1.00 81.81 98 PRO A C 1
ATOM 802 O O . PRO A 1 98 ? 5.439 2.416 -20.982 1.00 81.81 98 PRO A O 1
ATOM 805 N N . VAL A 1 99 ? 3.465 1.719 -21.784 1.00 81.56 99 VAL A N 1
ATOM 806 C CA . VAL A 1 99 ? 2.626 2.611 -20.960 1.00 81.56 99 VAL A CA 1
ATOM 807 C C . VAL A 1 99 ? 2.815 2.355 -19.459 1.00 81.56 99 VAL A C 1
ATOM 809 O O . VAL A 1 99 ? 2.676 3.271 -18.655 1.00 81.56 99 VAL A O 1
ATOM 812 N N . LEU A 1 100 ? 3.165 1.124 -19.075 1.00 83.94 100 LEU A N 1
ATOM 813 C CA . LEU A 1 100 ? 3.359 0.740 -17.676 1.00 83.94 100 LEU A CA 1
ATOM 814 C C . LEU A 1 100 ? 4.787 0.971 -17.174 1.00 83.94 100 LEU A C 1
ATOM 816 O O . LEU A 1 100 ? 5.033 0.813 -15.984 1.00 83.94 100 LEU A O 1
ATOM 820 N N . LYS A 1 101 ? 5.722 1.368 -18.048 1.00 80.94 101 LYS A N 1
ATOM 821 C CA . LYS A 1 101 ? 7.144 1.488 -17.706 1.00 80.94 101 LYS A CA 1
ATOM 822 C C . LYS A 1 101 ? 7.370 2.390 -16.488 1.00 80.94 101 LYS A C 1
ATOM 824 O O . LYS A 1 101 ? 8.086 2.001 -15.580 1.00 80.94 101 LYS A O 1
ATOM 829 N N . CYS A 1 102 ? 6.746 3.565 -16.444 1.00 81.56 102 CYS A N 1
ATOM 830 C CA . CYS A 1 102 ? 6.965 4.550 -15.376 1.00 81.56 102 CYS A CA 1
ATOM 831 C C . CYS A 1 102 ? 5.944 4.464 -14.229 1.00 81.56 102 CYS A C 1
ATOM 833 O O . CYS A 1 102 ? 5.796 5.424 -13.473 1.00 81.56 102 CYS A O 1
ATOM 835 N N . LEU A 1 103 ? 5.216 3.350 -14.109 1.00 88.06 103 LEU A N 1
ATOM 836 C CA . LEU A 1 103 ? 4.223 3.140 -13.058 1.00 88.06 103 LEU A CA 1
ATOM 837 C C . LEU A 1 103 ? 4.660 1.994 -12.136 1.00 88.06 103 LEU A C 1
ATOM 839 O O . LEU A 1 103 ? 5.050 0.941 -12.639 1.00 88.06 103 LEU A O 1
ATOM 843 N N . PRO A 1 104 ? 4.577 2.157 -10.801 1.00 92.44 104 PRO A N 1
ATOM 844 C CA . PRO A 1 104 ? 4.922 1.095 -9.865 1.00 92.44 104 PRO A CA 1
ATOM 845 C C . PRO A 1 104 ? 3.757 0.100 -9.743 1.00 92.44 104 PRO A C 1
ATOM 847 O O . PRO A 1 104 ? 2.996 0.106 -8.779 1.00 92.44 104 PRO A O 1
ATOM 850 N N . VAL A 1 105 ? 3.578 -0.724 -10.777 1.00 92.94 105 VAL A N 1
ATOM 851 C CA . VAL A 1 105 ? 2.430 -1.626 -10.941 1.00 92.94 105 VAL A CA 1
ATOM 852 C C . VAL A 1 105 ? 2.272 -2.571 -9.750 1.00 92.94 105 VAL A C 1
ATOM 854 O O . VAL A 1 105 ? 1.159 -2.743 -9.248 1.00 92.94 105 VAL A O 1
ATOM 857 N N . PHE A 1 106 ? 3.357 -3.191 -9.286 1.00 94.31 106 PHE A N 1
ATOM 858 C CA . PHE A 1 106 ? 3.282 -4.145 -8.180 1.00 94.31 106 PHE A CA 1
ATOM 859 C C . PHE A 1 106 ? 2.969 -3.441 -6.865 1.00 94.31 106 PHE A C 1
ATOM 861 O O . PHE A 1 106 ? 2.123 -3.923 -6.106 1.00 94.31 106 PHE A O 1
ATOM 868 N N . CYS A 1 107 ? 3.600 -2.292 -6.616 1.00 96.00 107 CYS A N 1
ATOM 869 C CA . CYS A 1 107 ? 3.308 -1.456 -5.459 1.00 96.00 107 CYS A CA 1
ATOM 870 C C . CYS A 1 107 ? 1.824 -1.067 -5.441 1.00 96.00 107 CYS A C 1
ATOM 872 O O . CYS A 1 107 ? 1.143 -1.343 -4.454 1.00 96.00 107 CYS A O 1
ATOM 874 N N . SER A 1 108 ? 1.278 -0.591 -6.566 1.00 95.19 108 SER A N 1
ATOM 875 C CA . SER A 1 108 ? -0.129 -0.192 -6.670 1.00 95.19 108 SER A CA 1
ATOM 876 C C . SER A 1 108 ? -1.101 -1.345 -6.411 1.00 95.19 108 SER A C 1
ATOM 878 O O . SER A 1 108 ? -2.118 -1.157 -5.739 1.00 95.19 108 SER A O 1
ATOM 880 N N . VAL A 1 109 ? -0.800 -2.556 -6.894 1.00 96.62 109 VAL A N 1
ATOM 881 C CA . VAL A 1 109 ? -1.629 -3.748 -6.636 1.00 96.62 109 VAL A CA 1
ATOM 882 C C . VAL A 1 109 ? -1.622 -4.111 -5.150 1.00 96.62 109 VAL A C 1
ATOM 884 O O . VAL A 1 109 ? -2.683 -4.368 -4.574 1.00 96.62 109 VAL A O 1
ATOM 887 N N . VAL A 1 110 ? -0.449 -4.102 -4.511 1.00 96.81 110 VAL A N 1
ATOM 888 C CA . VAL A 1 110 ? -0.325 -4.361 -3.069 1.00 96.81 110 VAL A CA 1
ATOM 889 C C . VAL A 1 110 ? -1.065 -3.289 -2.273 1.00 96.81 110 VAL A C 1
ATOM 891 O O . VAL A 1 110 ? -1.868 -3.626 -1.404 1.00 96.81 110 VAL A O 1
ATOM 894 N N . THR A 1 111 ? -0.877 -2.014 -2.606 1.00 96.50 111 THR A N 1
ATOM 895 C CA . THR A 1 111 ? -1.580 -0.886 -1.986 1.00 96.50 111 THR A CA 1
ATOM 896 C C . THR A 1 111 ? -3.093 -1.056 -2.077 1.00 96.50 111 THR A C 1
ATOM 898 O O . THR A 1 111 ? -3.781 -0.989 -1.059 1.00 96.50 111 THR A O 1
ATOM 901 N N . ALA A 1 112 ? -3.629 -1.351 -3.264 1.00 96.06 112 ALA A N 1
ATOM 902 C CA . ALA A 1 112 ? -5.062 -1.569 -3.455 1.00 96.06 112 ALA A CA 1
ATOM 903 C C . ALA A 1 112 ? -5.594 -2.723 -2.588 1.00 96.06 112 ALA A C 1
ATOM 905 O O . ALA A 1 112 ? -6.648 -2.596 -1.957 1.00 96.06 112 ALA A O 1
ATOM 906 N N . PHE A 1 113 ? -4.848 -3.828 -2.501 1.00 95.62 113 PHE A N 1
ATOM 907 C CA . PHE A 1 113 ? -5.200 -4.959 -1.647 1.00 95.62 113 PHE A CA 1
ATOM 908 C C . PHE A 1 113 ? -5.224 -4.579 -0.158 1.00 95.62 113 PHE A C 1
ATOM 910 O O . PHE A 1 113 ? -6.190 -4.889 0.543 1.00 95.62 113 PHE A O 1
ATOM 917 N N . LEU A 1 114 ? -4.204 -3.867 0.327 1.00 94.06 114 LEU A N 1
ATOM 918 C CA . LEU A 1 114 ? -4.131 -3.419 1.720 1.00 94.06 114 LEU A CA 1
ATOM 919 C C . LEU A 1 114 ? -5.274 -2.457 2.071 1.00 94.06 114 LEU A C 1
ATOM 921 O O . LEU A 1 114 ? -5.897 -2.596 3.127 1.00 94.06 114 LEU A O 1
ATOM 925 N N . LEU A 1 115 ? -5.608 -1.530 1.170 1.00 93.56 115 LEU A N 1
ATOM 926 C CA . LEU A 1 115 ? -6.744 -0.624 1.344 1.00 93.56 115 LEU A CA 1
ATOM 927 C C . LEU A 1 115 ? -8.074 -1.380 1.413 1.00 93.56 115 LEU A C 1
ATOM 929 O O . LEU A 1 115 ? -8.904 -1.071 2.268 1.00 93.56 115 LEU A O 1
ATOM 933 N N . ALA A 1 116 ? -8.267 -2.401 0.574 1.00 92.81 116 ALA A N 1
ATOM 934 C CA . ALA A 1 116 ? -9.465 -3.235 0.615 1.00 92.81 116 ALA A CA 1
ATOM 935 C C . ALA A 1 116 ? -9.602 -3.990 1.951 1.00 92.81 116 ALA A C 1
ATOM 937 O O . ALA A 1 116 ? -10.699 -4.060 2.515 1.00 92.81 116 ALA A O 1
ATOM 938 N N . VAL A 1 117 ? -8.496 -4.513 2.494 1.00 91.50 117 VAL A N 1
ATOM 939 C CA . VAL A 1 117 ? -8.474 -5.190 3.802 1.00 91.50 117 VAL A CA 1
ATOM 940 C C . VAL A 1 117 ? -8.843 -4.229 4.936 1.00 91.50 117 VAL A C 1
ATOM 942 O O . VAL A 1 117 ? -9.660 -4.577 5.793 1.00 91.50 117 VAL A O 1
ATOM 945 N N . GLU A 1 118 ? -8.298 -3.010 4.944 1.00 89.62 118 GLU A N 1
ATOM 946 C CA . GLU A 1 118 ? -8.634 -2.015 5.972 1.00 89.62 118 GLU A CA 1
ATOM 947 C C . GLU A 1 118 ? -10.073 -1.504 5.837 1.00 89.62 118 GLU A C 1
ATOM 949 O O . GLU A 1 118 ? -10.782 -1.370 6.837 1.00 89.62 118 GLU A O 1
ATOM 954 N N . PHE A 1 119 ? -10.560 -1.297 4.613 1.00 87.44 119 PHE A N 1
ATOM 955 C CA . PHE A 1 119 ? -11.952 -0.920 4.384 1.00 87.44 119 PHE A CA 1
ATOM 956 C C . PHE A 1 119 ? -12.923 -1.982 4.915 1.00 87.44 119 PHE A C 1
ATOM 958 O O . PHE A 1 119 ? -13.881 -1.659 5.624 1.00 87.44 119 PHE A O 1
ATOM 965 N N . ARG A 1 120 ? -12.634 -3.263 4.652 1.00 87.06 120 ARG A N 1
ATOM 966 C CA . ARG A 1 120 ? -13.409 -4.388 5.189 1.00 87.06 120 ARG A CA 1
ATOM 967 C C . ARG A 1 120 ? -13.385 -4.425 6.722 1.00 87.06 120 ARG A C 1
ATOM 969 O O . ARG A 1 120 ? -14.431 -4.634 7.330 1.00 87.06 120 ARG A O 1
ATOM 976 N N . SER A 1 121 ? -12.232 -4.155 7.341 1.00 84.19 121 SER A N 1
ATOM 977 C CA . SER A 1 121 ? -12.088 -4.054 8.805 1.00 84.19 121 SER A CA 1
ATOM 978 C C . SER A 1 121 ? -12.991 -2.967 9.407 1.00 84.19 121 SER A C 1
ATOM 980 O O . SER A 1 121 ? -13.594 -3.162 10.466 1.00 84.19 121 SER A O 1
ATOM 982 N N . ILE A 1 122 ? -13.134 -1.821 8.733 1.00 81.75 122 ILE A N 1
ATOM 983 C CA . ILE A 1 122 ? -14.010 -0.727 9.180 1.00 81.75 122 ILE A CA 1
ATOM 984 C C . ILE A 1 122 ? -15.490 -1.119 9.071 1.00 81.75 122 ILE A C 1
ATOM 986 O O . ILE A 1 122 ? -16.255 -0.832 9.995 1.00 81.75 122 ILE A O 1
ATOM 990 N N . TRP A 1 123 ? -15.883 -1.780 7.981 1.00 82.12 123 TRP A N 1
ATOM 991 C CA . TRP A 1 123 ? -17.257 -2.247 7.763 1.00 82.12 123 TRP A CA 1
ATOM 992 C C . TRP A 1 123 ? -17.710 -3.254 8.819 1.00 82.12 123 TRP A C 1
ATOM 994 O O . TRP A 1 123 ? -18.748 -3.053 9.447 1.00 82.12 123 TRP A O 1
ATOM 1004 N N . GLU A 1 124 ? -16.897 -4.274 9.094 1.00 77.88 124 GLU A N 1
ATOM 1005 C CA . GLU A 1 124 ? -17.172 -5.264 10.147 1.00 77.88 124 GLU A CA 1
ATOM 1006 C C . GLU A 1 124 ? -17.353 -4.572 11.510 1.00 77.88 124 GLU A C 1
ATOM 1008 O O . GLU A 1 124 ? -18.331 -4.771 12.233 1.00 77.88 124 GLU A O 1
ATOM 1013 N N . LYS A 1 125 ? -16.468 -3.615 11.810 1.00 76.62 125 LYS A N 1
ATOM 1014 C CA . LYS A 1 125 ? -16.541 -2.778 13.012 1.00 76.62 125 LYS A CA 1
ATOM 1015 C C . LYS A 1 125 ? -17.772 -1.869 13.075 1.00 76.62 125 LYS A C 1
ATOM 1017 O O . LYS A 1 125 ? -18.049 -1.369 14.177 1.00 76.62 125 LYS A O 1
ATOM 1022 N N . ALA A 1 126 ? -18.413 -1.549 11.955 1.00 71.56 126 ALA A N 1
ATOM 1023 C CA . ALA A 1 126 ? -19.631 -0.745 11.898 1.00 71.56 126 ALA A CA 1
ATOM 1024 C C . ALA A 1 126 ? -20.867 -1.621 12.126 1.00 71.56 126 ALA A C 1
ATOM 1026 O O . ALA A 1 126 ? -21.711 -1.263 12.944 1.00 71.56 126 ALA A O 1
ATOM 1027 N N . GLU A 1 127 ? -20.924 -2.799 11.507 1.00 69.62 127 GLU A N 1
ATOM 1028 C CA . GLU A 1 127 ? -22.015 -3.760 11.694 1.00 69.62 127 GLU A CA 1
ATOM 1029 C C . GLU A 1 127 ? -22.131 -4.215 13.159 1.00 69.62 127 GLU A C 1
ATOM 1031 O O . GLU A 1 127 ? -23.218 -4.201 13.742 1.00 69.62 127 GLU A O 1
ATOM 1036 N N . ASP A 1 128 ? -20.995 -4.491 13.806 1.00 70.94 128 ASP A N 1
ATOM 1037 C CA . ASP A 1 128 ? -20.935 -4.827 15.233 1.00 70.94 128 ASP A CA 1
ATOM 1038 C C . ASP A 1 128 ? -21.476 -3.719 16.148 1.00 70.94 128 ASP A C 1
ATOM 1040 O O . ASP A 1 128 ? -21.940 -3.993 17.258 1.00 70.94 128 ASP A O 1
ATOM 1044 N N . LYS A 1 129 ? -21.388 -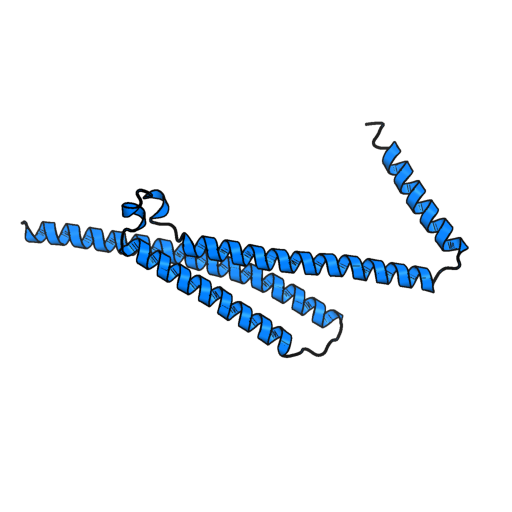2.448 15.727 1.00 65.31 129 LYS A N 1
ATOM 1045 C CA . LYS A 1 129 ? -21.985 -1.335 16.481 1.00 65.31 129 LYS A CA 1
ATOM 1046 C C . LYS A 1 129 ? -23.500 -1.347 16.338 1.00 65.31 129 LYS A C 1
ATOM 1048 O O . LYS A 1 129 ? -24.179 -1.222 17.350 1.00 65.31 129 LYS A O 1
ATOM 1053 N N . THR A 1 130 ? -24.012 -1.522 15.121 1.00 66.25 130 THR A N 1
ATOM 1054 C CA . THR A 1 130 ? -25.456 -1.545 14.852 1.00 66.25 130 THR A CA 1
ATOM 1055 C C . THR A 1 130 ? -26.148 -2.654 15.641 1.00 66.25 130 THR A C 1
ATOM 1057 O O . THR A 1 130 ? -27.170 -2.398 16.273 1.00 66.25 130 THR A O 1
ATOM 1060 N N . LYS A 1 131 ? -25.553 -3.854 15.692 1.00 67.69 131 LYS A N 1
ATOM 1061 C CA . LYS A 1 131 ? -26.092 -4.987 16.464 1.00 67.69 131 LYS A CA 1
ATOM 1062 C C . LYS A 1 131 ? -26.139 -4.700 17.963 1.00 67.69 131 LYS A C 1
ATOM 1064 O O . LYS A 1 131 ? -27.190 -4.846 18.572 1.00 67.69 131 LYS A O 1
ATOM 1069 N N . ARG A 1 132 ? -25.041 -4.202 18.544 1.00 67.44 132 ARG A N 1
ATOM 1070 C CA . ARG A 1 132 ? -24.990 -3.860 19.978 1.00 67.44 132 ARG A CA 1
ATOM 1071 C C . ARG A 1 132 ? -25.969 -2.754 20.352 1.00 67.44 132 ARG A C 1
ATOM 1073 O O . ARG A 1 132 ? -26.643 -2.867 21.362 1.00 67.44 132 ARG A O 1
ATOM 1080 N N . SER A 1 133 ? -26.079 -1.706 19.537 1.00 68.50 133 SER A N 1
ATOM 1081 C CA . SER A 1 133 ? -27.049 -0.637 19.788 1.00 68.50 133 SER A CA 1
ATOM 1082 C C . SER A 1 133 ? -28.493 -1.133 19.688 1.00 68.50 133 SER A C 1
ATOM 1084 O O . SER A 1 133 ? -29.325 -0.704 20.479 1.00 68.50 133 SER A O 1
ATOM 1086 N N . ALA A 1 134 ? -28.791 -2.054 18.768 1.00 64.75 134 ALA A N 1
ATOM 1087 C CA . ALA A 1 134 ? -30.104 -2.686 18.694 1.00 64.75 134 ALA A CA 1
ATOM 1088 C C . ALA A 1 134 ? -30.385 -3.565 19.926 1.00 64.75 134 ALA A C 1
ATOM 1090 O O . ALA A 1 134 ? -31.451 -3.444 20.522 1.00 64.75 134 ALA A O 1
ATOM 1091 N N . GLU A 1 135 ? -29.426 -4.392 20.352 1.00 70.38 135 GLU A N 1
ATOM 1092 C CA . GLU A 1 135 ? -29.534 -5.216 21.564 1.00 70.38 135 GLU A CA 1
ATOM 1093 C C . GLU A 1 135 ? -29.719 -4.367 22.830 1.00 70.38 135 GLU A C 1
ATOM 1095 O O . GLU A 1 135 ? -30.589 -4.668 23.644 1.00 70.38 135 GLU A O 1
ATOM 1100 N N . ASP A 1 136 ? -28.959 -3.281 22.985 1.00 74.00 136 ASP A N 1
ATOM 1101 C CA . ASP A 1 136 ? -29.076 -2.369 24.128 1.00 74.00 136 ASP A CA 1
ATOM 1102 C C . ASP A 1 136 ? -30.458 -1.696 24.168 1.00 74.00 136 ASP A C 1
ATOM 1104 O O . ASP A 1 136 ? -31.083 -1.626 25.227 1.00 74.00 136 ASP A O 1
ATOM 1108 N N . VAL A 1 137 ? -30.983 -1.253 23.018 1.00 70.94 137 VAL A N 1
ATOM 1109 C CA . VAL A 1 137 ? -32.339 -0.683 22.922 1.00 70.94 137 VAL A CA 1
ATOM 1110 C C . VAL A 1 137 ? -33.400 -1.727 23.260 1.00 70.94 137 VAL A C 1
ATOM 1112 O O . VAL A 1 137 ? -34.317 -1.423 24.022 1.00 70.94 137 VAL A O 1
ATOM 1115 N N . VAL A 1 138 ? -33.273 -2.955 22.748 1.00 71.44 138 VAL A N 1
ATOM 1116 C CA . VAL A 1 138 ? -34.195 -4.062 23.048 1.00 71.44 138 VAL A CA 1
ATOM 1117 C C . VAL A 1 138 ? -34.175 -4.399 24.538 1.00 71.44 138 VAL A C 1
ATOM 1119 O O . VAL A 1 138 ? -35.239 -4.511 25.144 1.00 71.44 138 VAL A O 1
ATOM 1122 N N . ASN A 1 139 ? -32.995 -4.484 25.154 1.00 75.00 139 ASN A N 1
ATOM 1123 C CA . ASN A 1 139 ? -32.850 -4.753 26.585 1.00 75.00 139 ASN A CA 1
ATOM 1124 C C . ASN A 1 139 ? -33.470 -3.639 27.445 1.00 75.00 139 ASN A C 1
ATOM 1126 O O . ASN A 1 139 ? -34.159 -3.927 28.426 1.00 75.00 139 ASN A O 1
ATOM 1130 N N . ILE A 1 140 ? -33.290 -2.367 27.070 1.00 72.06 140 ILE A N 1
ATOM 1131 C CA . ILE A 1 140 ? -33.932 -1.237 27.758 1.00 72.06 140 ILE A CA 1
ATOM 1132 C C . ILE A 1 140 ? -35.457 -1.319 27.608 1.00 72.06 140 ILE A C 1
ATOM 1134 O O . ILE A 1 140 ? -36.159 -1.227 28.612 1.00 72.06 140 ILE A O 1
ATOM 1138 N N . LEU A 1 141 ? -35.975 -1.576 26.402 1.00 65.06 141 LEU A N 1
ATOM 1139 C CA . LEU A 1 141 ? -37.411 -1.761 26.150 1.00 65.06 141 LEU A CA 1
ATOM 1140 C C . LEU A 1 141 ? -37.994 -2.896 27.007 1.00 65.06 141 LEU A C 1
ATOM 1142 O O . LEU A 1 141 ? -39.046 -2.738 27.622 1.00 65.06 141 LEU A O 1
ATOM 1146 N N . GLN A 1 142 ? -37.288 -4.025 27.073 1.00 68.56 142 GLN A N 1
ATOM 1147 C CA . GLN A 1 142 ? -37.710 -5.217 27.803 1.00 68.56 142 GLN A CA 1
ATOM 1148 C C . GLN A 1 142 ? -37.663 -5.020 29.324 1.00 68.56 142 GLN A C 1
ATOM 1150 O O . GLN A 1 142 ? -38.500 -5.567 30.038 1.00 68.56 142 GLN A O 1
ATOM 1155 N N . SER A 1 143 ? -36.707 -4.232 29.820 1.00 69.44 143 SER A N 1
ATOM 1156 C CA . SER A 1 143 ? -36.577 -3.923 31.250 1.00 69.44 143 SER A CA 1
ATOM 1157 C C . SER A 1 143 ? -37.511 -2.804 31.733 1.00 69.44 143 SER A C 1
ATOM 1159 O O . SER A 1 143 ? -37.833 -2.767 32.919 1.00 69.44 143 SER A O 1
ATOM 1161 N N . ALA A 1 144 ? -37.967 -1.915 30.841 1.00 64.94 144 ALA A N 1
ATOM 1162 C CA . ALA A 1 144 ? -38.734 -0.721 31.202 1.00 64.94 144 ALA A CA 1
ATOM 1163 C C . ALA A 1 144 ? -40.248 -0.803 30.923 1.00 64.94 144 ALA A C 1
ATOM 1165 O O . ALA A 1 144 ? -40.987 0.029 31.450 1.00 64.94 144 ALA A O 1
ATOM 1166 N N . LEU A 1 145 ? -40.740 -1.752 30.111 1.00 60.28 145 LEU A N 1
ATOM 1167 C CA . LEU A 1 145 ? -42.139 -1.749 29.646 1.00 60.28 145 LEU A CA 1
ATOM 1168 C C . LEU A 1 145 ? -42.910 -3.036 29.968 1.00 60.28 145 LEU A C 1
ATOM 1170 O O . LEU A 1 145 ? -42.487 -4.153 29.677 1.00 60.28 145 LEU A O 1
ATOM 1174 N N . THR A 1 146 ? -44.129 -2.863 30.481 1.00 62.62 146 THR A N 1
ATOM 1175 C CA . THR A 1 146 ? -45.157 -3.914 30.560 1.00 62.62 146 THR A CA 1
ATOM 1176 C C . THR A 1 146 ? -45.666 -4.253 29.149 1.00 62.62 146 THR A C 1
ATOM 1178 O O . THR A 1 146 ? -45.759 -3.363 28.304 1.00 62.62 146 THR A O 1
ATOM 1181 N N . LYS A 1 147 ? -46.064 -5.513 28.887 1.00 60.59 147 LYS A N 1
ATOM 1182 C CA . LYS A 1 147 ? -46.486 -6.040 27.560 1.00 60.59 147 LYS A CA 1
ATOM 1183 C C . LYS A 1 147 ? -47.412 -5.121 26.738 1.00 60.59 147 LYS A C 1
ATOM 1185 O O . LYS A 1 147 ? -47.339 -5.134 25.514 1.00 60.59 147 LYS A O 1
ATOM 1190 N N . GLN A 1 148 ? -48.267 -4.331 27.392 1.00 56.81 148 GLN A N 1
ATOM 1191 C CA . GLN A 1 148 ? -49.174 -3.394 26.720 1.00 56.81 148 GLN A CA 1
ATOM 1192 C C . GLN A 1 148 ? -48.458 -2.192 26.086 1.00 56.81 148 GLN A C 1
ATOM 1194 O O . GLN A 1 148 ? -48.816 -1.792 24.985 1.00 56.81 148 GLN A O 1
ATOM 1199 N N . GLN A 1 149 ? -47.407 -1.655 26.709 1.00 65.81 149 GLN A N 1
ATOM 1200 C CA . GLN A 1 149 ? -46.714 -0.483 26.167 1.00 65.81 149 GLN A CA 1
ATOM 1201 C C . GLN A 1 149 ? -45.747 -0.837 25.025 1.00 65.81 149 GLN A C 1
ATOM 1203 O O . GLN A 1 149 ? -45.532 -0.020 24.133 1.00 65.81 149 GLN A O 1
ATOM 1208 N N . MET A 1 150 ? -45.222 -2.072 24.985 1.00 59.44 150 MET A N 1
ATOM 1209 C CA . MET A 1 150 ? -44.499 -2.571 23.804 1.00 59.44 150 MET A CA 1
ATOM 1210 C C . MET A 1 150 ? -45.403 -2.638 22.566 1.00 59.44 150 MET A C 1
ATOM 1212 O O . MET A 1 150 ? -44.968 -2.267 21.478 1.00 59.44 150 MET A O 1
ATOM 1216 N N . LEU A 1 151 ? -46.652 -3.093 22.724 1.00 61.53 151 LEU A N 1
ATOM 1217 C CA . LEU A 1 151 ? -47.606 -3.202 21.616 1.00 61.53 151 LEU A CA 1
ATOM 1218 C C . LEU A 1 151 ? -47.980 -1.830 21.039 1.00 61.53 151 LEU A C 1
ATOM 1220 O O . LEU A 1 151 ? -48.088 -1.704 19.821 1.00 61.53 151 LEU A O 1
ATOM 1224 N N . ASP A 1 152 ? -48.105 -0.804 21.883 1.00 67.12 152 ASP A N 1
ATOM 1225 C CA . ASP A 1 152 ? -4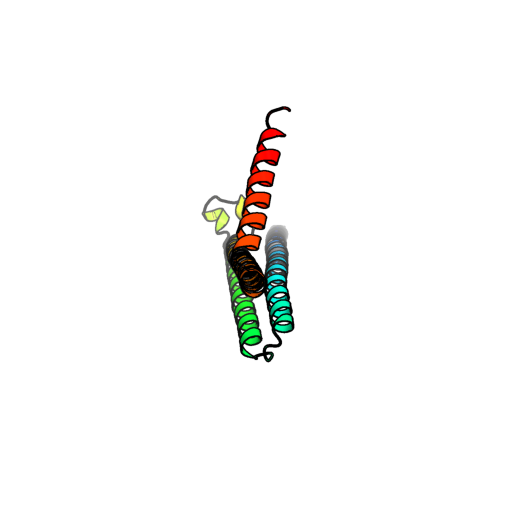8.404 0.562 21.436 1.00 67.12 152 ASP A CA 1
ATOM 1226 C C . ASP A 1 152 ? -47.235 1.222 20.695 1.00 67.12 152 ASP A C 1
ATOM 1228 O O . ASP A 1 152 ? -47.453 1.956 19.731 1.00 67.12 152 ASP A O 1
ATOM 1232 N N . ILE A 1 153 ? -45.990 0.956 21.104 1.00 69.00 153 ILE A N 1
ATOM 1233 C CA . ILE A 1 153 ? -44.805 1.480 20.407 1.00 69.00 153 ILE A CA 1
ATOM 1234 C C . ILE A 1 153 ? -44.643 0.793 19.048 1.00 69.00 153 ILE A C 1
ATOM 1236 O O . ILE A 1 153 ? -44.430 1.473 18.049 1.00 69.00 153 ILE A O 1
ATOM 1240 N N . ILE A 1 154 ? -44.810 -0.532 18.990 1.00 71.69 154 ILE A N 1
ATOM 1241 C CA . ILE A 1 154 ? -44.743 -1.292 17.734 1.00 71.69 154 ILE A CA 1
ATOM 1242 C C . ILE A 1 154 ? -45.849 -0.846 16.768 1.00 71.69 154 ILE A C 1
ATOM 1244 O O . ILE A 1 154 ? -45.559 -0.621 15.594 1.00 71.69 154 ILE A O 1
ATOM 1248 N N . LYS A 1 155 ? -47.085 -0.643 17.253 1.00 70.44 155 LYS A N 1
ATOM 1249 C CA . LYS A 1 155 ? -48.179 -0.085 16.442 1.00 70.44 155 LYS A CA 1
ATOM 1250 C C . LYS A 1 155 ? -47.850 1.307 15.917 1.00 70.44 155 LYS A C 1
ATOM 1252 O O . LYS A 1 155 ? -47.904 1.511 14.716 1.00 70.44 155 LYS A O 1
ATOM 1257 N N . LYS A 1 156 ? -47.393 2.229 16.772 1.00 71.75 156 LYS A N 1
ATOM 1258 C CA . LYS A 1 156 ? -47.018 3.587 16.336 1.00 71.75 156 LYS A CA 1
ATOM 1259 C C . LYS A 1 156 ? -45.882 3.613 15.315 1.00 71.75 156 LYS A C 1
ATOM 1261 O O . LYS A 1 156 ? -45.834 4.527 14.498 1.00 71.75 156 LYS A O 1
ATOM 1266 N N . THR A 1 157 ? -44.954 2.662 15.368 1.00 67.12 157 THR A N 1
ATOM 1267 C CA . THR A 1 157 ? -43.875 2.558 14.378 1.00 67.12 157 THR A CA 1
ATOM 1268 C C . THR A 1 157 ? -44.375 1.983 13.050 1.00 67.12 157 THR A C 1
ATOM 1270 O O . THR A 1 157 ? -44.004 2.509 12.006 1.00 67.12 157 THR A O 1
ATOM 1273 N N . LEU A 1 158 ? -45.253 0.974 13.082 1.00 66.88 158 LEU A N 1
ATOM 1274 C CA . LEU A 1 158 ? -45.907 0.415 11.889 1.00 66.88 158 LEU A CA 1
ATOM 1275 C C . LEU A 1 158 ? -46.842 1.425 11.211 1.00 66.88 158 LEU A C 1
ATOM 1277 O O . LEU A 1 158 ? -46.824 1.556 9.988 1.00 66.88 158 LEU A O 1
ATOM 1281 N N . ASP A 1 159 ? -47.608 2.182 11.995 1.00 67.25 159 ASP A N 1
ATOM 1282 C CA . ASP A 1 159 ? -48.508 3.218 11.485 1.00 67.25 159 ASP A CA 1
ATOM 1283 C C . ASP A 1 159 ? -47.696 4.348 10.820 1.00 67.25 159 ASP A C 1
ATOM 1285 O O . ASP A 1 159 ? -47.989 4.736 9.691 1.00 67.25 159 ASP A O 1
ATOM 1289 N N . LYS A 1 160 ? -46.572 4.769 11.424 1.00 63.84 160 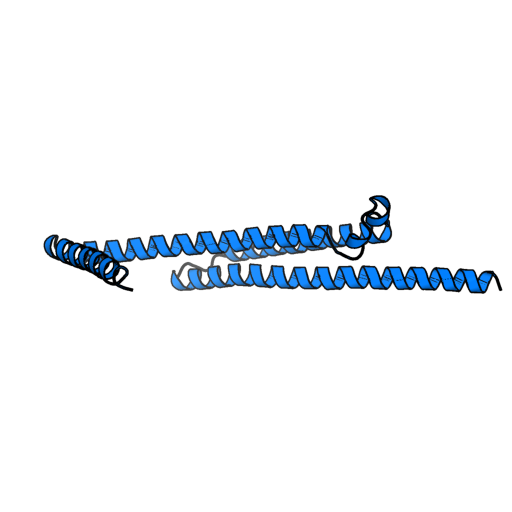LYS A N 1
ATOM 1290 C CA . LYS A 1 160 ? -45.641 5.752 10.827 1.00 63.84 160 LYS A CA 1
ATOM 1291 C C . LYS A 1 160 ? -44.939 5.277 9.553 1.00 63.84 160 LYS A C 1
ATOM 1293 O O . LYS A 1 160 ? -44.576 6.104 8.716 1.00 63.84 160 LYS A O 1
ATOM 1298 N N . GLU A 1 161 ? -44.692 3.976 9.409 1.00 56.41 161 GLU A N 1
ATOM 1299 C CA . GLU A 1 161 ? -44.167 3.384 8.168 1.00 56.41 161 GLU A CA 1
ATOM 1300 C C . GLU A 1 161 ? -45.229 3.290 7.066 1.00 56.41 161 GLU A C 1
ATOM 1302 O O . GLU A 1 161 ? -44.883 3.251 5.883 1.00 56.41 161 GLU A O 1
ATOM 1307 N N . THR A 1 162 ? -46.507 3.259 7.445 1.00 56.84 162 THR A N 1
ATOM 1308 C CA . THR A 1 162 ? -47.641 3.208 6.516 1.00 56.84 162 THR A CA 1
ATOM 1309 C C . THR A 1 162 ? -47.991 4.616 6.023 1.0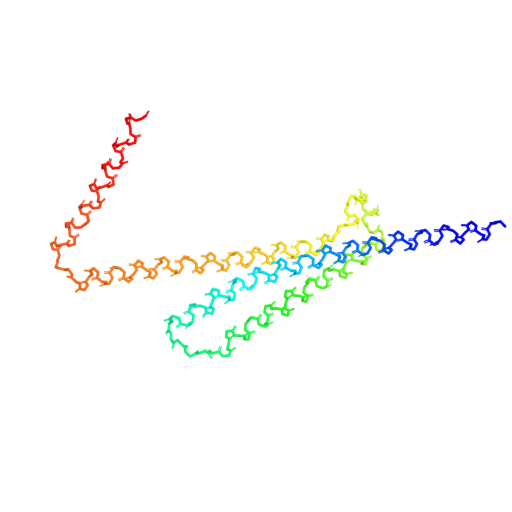0 56.84 162 THR A C 1
ATOM 1311 O O . THR A 1 162 ? -48.100 4.813 4.816 1.00 56.84 162 THR A O 1
ATOM 1314 N N . GLU A 1 163 ? -47.989 5.620 6.909 1.00 56.53 163 GLU A N 1
ATOM 1315 C CA . GLU A 1 163 ? -48.150 7.043 6.552 1.00 56.53 163 GLU A CA 1
ATOM 1316 C C . GLU A 1 163 ? -47.013 7.546 5.634 1.00 56.53 163 GLU A C 1
ATOM 1318 O O . GLU A 1 163 ? -47.271 8.168 4.606 1.00 56.53 163 GLU A O 1
ATOM 1323 N N . ASN A 1 164 ? -45.751 7.177 5.906 1.00 51.72 164 ASN A N 1
ATOM 1324 C CA . ASN A 1 164 ? -44.610 7.526 5.034 1.00 51.72 164 ASN A CA 1
ATOM 1325 C C . ASN A 1 164 ? -44.649 6.861 3.642 1.00 51.72 164 ASN A C 1
ATOM 1327 O O . ASN A 1 164 ? -43.901 7.256 2.742 1.00 51.72 164 ASN A O 1
ATOM 1331 N N . LYS A 1 165 ? -45.451 5.805 3.461 1.00 51.00 165 LYS A N 1
ATOM 1332 C CA . LYS A 1 165 ? -45.655 5.155 2.157 1.00 51.00 165 LYS A CA 1
ATOM 1333 C C . LYS A 1 165 ? -46.798 5.782 1.364 1.00 51.00 165 LYS A C 1
ATOM 1335 O O . LYS A 1 165 ? -46.784 5.659 0.141 1.00 51.00 165 LYS A O 1
ATOM 1340 N N . GLU A 1 166 ? -47.748 6.435 2.027 1.00 49.12 166 GLU A N 1
ATOM 1341 C CA . GLU A 1 166 ? -48.856 7.142 1.379 1.00 49.12 166 GLU A CA 1
ATOM 1342 C C . GLU A 1 166 ? -48.424 8.535 0.891 1.00 49.12 166 GLU A C 1
ATOM 1344 O O . GLU A 1 166 ? -48.699 8.862 -0.259 1.00 49.12 166 GLU A O 1
ATOM 1349 N N . GLU A 1 167 ? -47.595 9.276 1.641 1.00 44.34 167 GLU A N 1
ATOM 1350 C CA . GLU A 1 167 ? -47.038 10.571 1.181 1.00 44.34 167 GLU A CA 1
ATOM 1351 C C . GLU A 1 167 ? -46.130 10.464 -0.062 1.00 44.34 167 GLU A C 1
ATOM 1353 O O . GLU A 1 167 ? -45.973 11.431 -0.798 1.00 44.34 167 GLU A O 1
ATOM 1358 N N . LYS 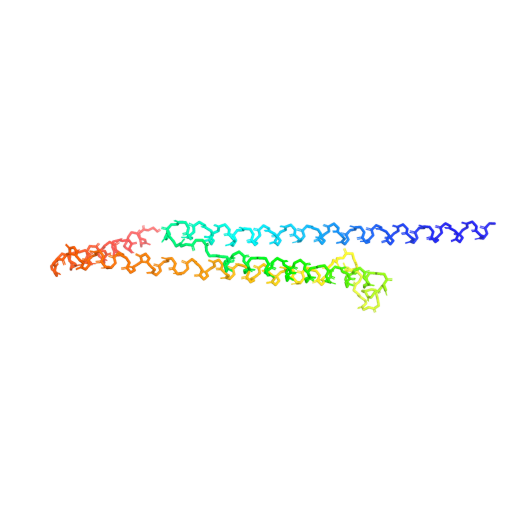A 1 168 ? -45.558 9.287 -0.351 1.00 45.03 168 LYS A N 1
ATOM 1359 C CA . LYS A 1 168 ? -44.728 9.054 -1.553 1.00 45.03 168 LYS A CA 1
ATOM 1360 C C . LYS A 1 168 ? -45.510 8.663 -2.811 1.00 45.03 168 LYS A C 1
ATOM 1362 O O . LYS A 1 168 ? -44.885 8.380 -3.831 1.00 45.03 168 LYS A O 1
ATOM 1367 N N . LYS A 1 169 ? -46.839 8.560 -2.740 1.00 42.81 169 LYS A N 1
ATOM 1368 C CA . LYS A 1 169 ? -47.690 8.177 -3.880 1.00 42.81 169 LYS A CA 1
ATOM 1369 C C . LYS A 1 169 ? -48.437 9.346 -4.528 1.00 42.81 169 LYS A C 1
ATOM 1371 O O . LYS A 1 169 ? -48.979 9.136 -5.610 1.00 42.81 169 LYS A O 1
ATOM 1376 N N . ASP A 1 170 ? -48.419 10.523 -3.903 1.00 41.62 170 ASP A N 1
ATOM 1377 C CA . ASP A 1 170 ? -49.121 11.729 -4.365 1.00 41.62 170 ASP A CA 1
ATOM 1378 C C . ASP A 1 170 ? -48.180 12.835 -4.921 1.00 41.62 170 ASP A C 1
ATOM 1380 O O . ASP A 1 170 ? -48.650 13.929 -5.232 1.00 41.62 170 ASP A O 1
ATOM 1384 N N . GLU A 1 171 ? -46.878 12.550 -5.103 1.00 39.25 171 GLU A N 1
ATOM 1385 C CA . GLU A 1 171 ? -45.925 13.336 -5.931 1.00 39.25 171 GLU A CA 1
ATOM 1386 C C . GLU A 1 171 ? -45.652 12.645 -7.276 1.00 39.25 171 GLU A C 1
ATOM 1388 O O . GLU A 1 171 ? -45.609 13.358 -8.307 1.00 39.25 171 GLU A O 1
#

Sequence (171 aa):
MQYGLLNYYSNMEIFDNFNGISTLLIIGLFECIVTSIAMGWDFASGWHKAKLRKEKRNSYGMKRTVSKFILYFGSLTIALCLDSTFYVCHFFEFVHLPVLKCLPVFCSVVTAFLLAVEFRSIWEKAEDKTKRSAEDVVNILQSALTKQQMLDIIKKTLDKETENKEEKKDE

Radius of gyration: 28.41 Å; chains: 1; bounding box: 83×21×63 Å

Foldseek 3Di:
DVVVVVVVVVVVVVVVLVVLLVLLVVVLVVLLVVLVVLLVVLLVLVVVVCVVVVPPPDVVSVVVSVVLNCVLVVQSVVLSVVLSVCLVVVVCVVVVNVVCNSYSVSSVVSSVVSSVVSVVSVVVVVVVVVVVVVVVVVVCCVVPDDPVVVVVVVVVVVVVVVVVVVVVVPD

Secondary structure (DSSP, 8-state):
-HHHHHHHHHHHHHHHHHHHHHHHHHHHHHHHHHHHHHHHHHHHHHHHHHHHTT----HHHHHHHHHHHHHHHHHHHHHHHHHHHHHHTTHHHHTT-GGGTTS-HHHHHHHHHHHHHHHHHHHHHHHHHHHHHHHHHHHHHHHH--HHHHHHHHHHHHHHHHHHHHTTS--

pLDDT: mean 79.26, std 13.68, range [39.25, 96.81]